Protein AF-A0A0P0ZB88-F1 (afdb_monomer)

Radius of gyration: 22.93 Å; Cα contacts (8 Å, |Δi|>4): 60; chains: 1; bounding box: 50×45×64 Å

Sequence (96 aa):
MSEYGKPFSIKRPGQRFRKSCNEAGLNHCSARRLRKAGAAIAAKNGANEEDLKALFGWENANEANLYTRKASQKIIARRTILLIDFNVSVLGLIEG

Secondary structure (DSSP, 8-state):
--TTSSPPPTHHHHHHHHHHHHHTT-TT--HHHHHHHHHHHHHHTT--HHHHHHHHT--SHHHHHHHHHHHHHHHHHHHHGGG--THHHHTTSS--

InterPro domains:
  IPR002104 Integrase, catalytic domain [PF00589] (4-73)
  IPR011010 DNA breaking-rejoining enzyme, catalytic core [SSF56349] (5-74)
  IPR013762 Integrase-like, catalytic domain superfamily [G3DSA:1.10.443.10] (1-76)

Mean predicted aligned error: 10.28 Å

Organism: NCBI:txid217511

pLDDT: mean 82.39, std 12.32, range [46.25, 93.75]

Structure (mmCIF, N/CA/C/O backbone):
data_AF-A0A0P0ZB88-F1
#
_entry.id   AF-A0A0P0ZB88-F1
#
loop_
_atom_site.group_PDB
_atom_site.id
_atom_site.type_symbol
_atom_site.label_atom_id
_atom_site.label_alt_id
_atom_site.label_comp_id
_atom_site.label_asym_id
_atom_site.label_entity_id
_atom_site.label_seq_id
_atom_site.pdbx_PDB_ins_code
_atom_site.Cartn_x
_atom_site.Cartn_y
_atom_site.Cartn_z
_atom_site.occupancy
_atom_site.B_iso_or_equiv
_atom_site.auth_seq_id
_atom_site.auth_comp_id
_atom_site.auth_asym_id
_atom_site.auth_atom_id
_atom_site.pdbx_PDB_model_num
ATOM 1 N N . MET A 1 1 ? -8.042 23.608 19.488 1.00 48.44 1 MET A N 1
ATOM 2 C CA . MET A 1 1 ? -8.185 23.165 20.897 1.00 48.44 1 MET A CA 1
ATOM 3 C C . MET A 1 1 ? -9.545 22.498 21.059 1.00 48.44 1 MET A C 1
ATOM 5 O O . MET A 1 1 ? -10.429 22.819 20.276 1.00 48.44 1 MET A O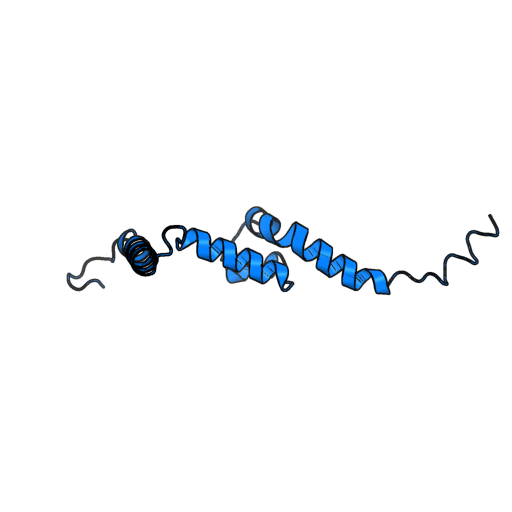 1
ATOM 9 N N . SER A 1 2 ? -9.719 21.544 21.983 1.00 65.00 2 SER A N 1
ATOM 10 C CA . SER A 1 2 ? -11.077 21.062 22.297 1.00 65.00 2 SER A CA 1
ATOM 11 C C . SER A 1 2 ? -11.884 22.168 22.981 1.00 65.00 2 SER A C 1
ATOM 13 O O . SER A 1 2 ? -11.295 23.103 23.517 1.00 65.00 2 SER A O 1
ATOM 15 N N . GLU A 1 3 ? -13.210 22.040 22.992 1.00 69.25 3 GLU A N 1
ATOM 16 C CA . GLU A 1 3 ? -14.160 22.972 23.630 1.00 69.25 3 GLU A CA 1
ATOM 17 C C . GLU A 1 3 ? -13.837 23.263 25.113 1.00 69.25 3 GLU A C 1
ATOM 19 O O . GLU A 1 3 ? -14.245 24.274 25.663 1.00 69.25 3 GLU A O 1
ATOM 24 N N . TYR A 1 4 ? -13.016 22.413 25.741 1.00 72.19 4 TYR A N 1
ATOM 25 C CA . TYR A 1 4 ? -12.554 22.529 27.126 1.00 72.19 4 TYR A CA 1
ATOM 26 C C . TYR A 1 4 ? -11.093 22.994 27.264 1.00 72.19 4 TYR A C 1
ATOM 28 O O . TYR A 1 4 ? -10.446 22.698 28.267 1.00 72.19 4 TYR A O 1
ATOM 36 N N . GLY A 1 5 ? -10.503 23.611 26.235 1.00 74.31 5 GLY A N 1
ATOM 37 C CA . GLY A 1 5 ? -9.107 24.080 26.256 1.00 74.31 5 GLY A CA 1
ATOM 38 C C . GLY A 1 5 ? -8.049 22.966 26.299 1.00 74.31 5 GLY A C 1
ATOM 39 O O . GLY A 1 5 ? -6.856 23.240 26.222 1.00 74.31 5 GLY A O 1
ATOM 40 N N . LYS A 1 6 ? -8.457 21.691 26.367 1.00 71.75 6 LYS A N 1
ATOM 41 C CA . LYS A 1 6 ? -7.542 20.544 26.411 1.00 71.75 6 LYS A CA 1
ATOM 42 C C . LYS A 1 6 ? -7.082 20.134 25.005 1.00 71.75 6 LYS A C 1
ATOM 44 O O . LYS A 1 6 ? -7.871 20.248 24.052 1.00 71.75 6 LYS A O 1
ATOM 49 N N . PRO A 1 7 ? -5.857 19.597 24.858 1.00 70.50 7 PRO A N 1
ATOM 50 C CA . PRO A 1 7 ? -5.431 18.918 23.639 1.00 70.50 7 PRO A CA 1
ATOM 51 C C . PRO A 1 7 ? -6.427 17.811 23.278 1.00 70.50 7 PRO A C 1
ATOM 53 O O . PRO A 1 7 ? -6.907 17.084 24.153 1.00 70.50 7 PRO 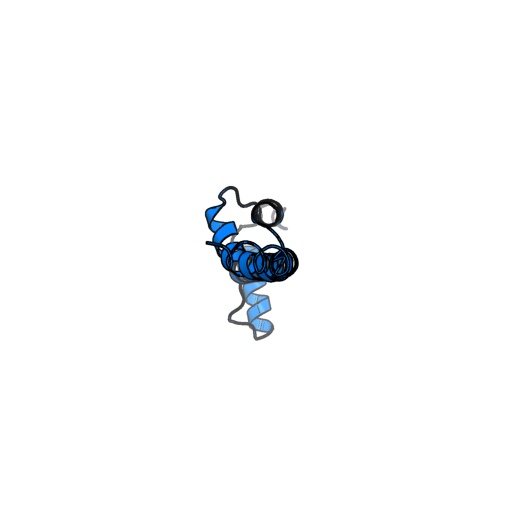A O 1
ATOM 56 N N . PHE A 1 8 ? -6.764 17.671 21.995 1.00 63.69 8 PHE A N 1
ATOM 57 C CA . PHE A 1 8 ? -7.596 16.551 21.564 1.00 63.69 8 PHE A CA 1
ATOM 58 C C . PHE A 1 8 ? -6.871 15.240 21.878 1.00 63.69 8 PHE A C 1
ATOM 60 O O . PHE A 1 8 ? -5.753 15.011 21.428 1.00 63.69 8 PHE A O 1
ATOM 67 N N . SER A 1 9 ? -7.517 14.361 22.645 1.00 67.06 9 SER A N 1
ATOM 68 C CA . SER A 1 9 ? -6.990 13.016 22.864 1.00 67.06 9 SER A CA 1
ATOM 69 C C . SER A 1 9 ? -6.893 12.279 21.524 1.00 67.06 9 SER A C 1
ATOM 71 O O . SER A 1 9 ? -7.900 12.1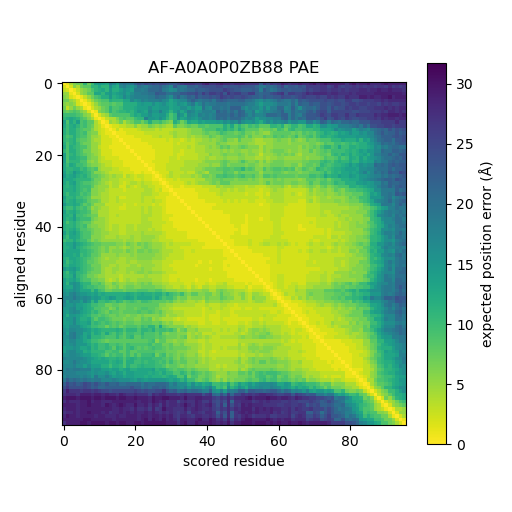33 20.828 1.00 67.06 9 SER A O 1
ATOM 73 N N . ILE A 1 10 ? -5.701 11.760 21.206 1.00 62.91 10 ILE A N 1
ATOM 74 C CA . ILE A 1 10 ? -5.382 10.990 19.985 1.00 62.91 10 ILE A CA 1
ATOM 75 C C . ILE A 1 10 ? -6.349 9.811 19.770 1.00 62.91 10 ILE A C 1
ATOM 77 O O . ILE A 1 10 ? -6.604 9.399 18.640 1.00 62.91 10 ILE A O 1
ATOM 81 N N . LYS A 1 11 ? -6.955 9.284 20.843 1.00 64.69 11 LYS A N 1
ATOM 82 C CA . LYS A 1 11 ? -7.929 8.185 20.761 1.00 64.69 11 LYS A CA 1
ATOM 83 C C . LYS A 1 11 ? -9.261 8.604 20.121 1.00 64.69 11 LYS A C 1
ATOM 85 O O . LYS A 1 11 ? -9.934 7.766 19.523 1.00 64.69 11 LYS A O 1
ATOM 90 N N . ARG A 1 12 ? -9.664 9.877 20.225 1.00 72.00 12 ARG A N 1
ATOM 91 C CA . ARG A 1 12 ? -11.011 10.329 19.827 1.00 72.00 12 ARG A CA 1
ATOM 92 C C . ARG A 1 12 ? -11.259 10.316 18.308 1.00 72.00 12 ARG A C 1
ATOM 94 O O . ARG A 1 12 ? -12.326 9.843 17.922 1.00 72.00 12 ARG A O 1
ATOM 101 N N . PRO A 1 13 ? -10.329 10.746 17.433 1.00 76.88 13 PRO A N 1
ATOM 102 C CA . PRO A 1 13 ? -10.548 10.720 15.984 1.00 76.88 13 PRO A CA 1
ATOM 103 C C . PRO A 1 13 ? -10.705 9.305 15.412 1.00 76.88 13 PRO A C 1
ATOM 105 O O . PRO A 1 13 ? -11.650 9.037 14.674 1.00 76.88 13 PRO A O 1
ATOM 108 N N . GLY A 1 14 ? -9.827 8.370 15.794 1.00 80.88 14 GLY A N 1
ATOM 109 C CA . GLY A 1 14 ? -9.872 6.994 15.287 1.00 80.88 14 GLY A CA 1
ATOM 110 C C . GLY A 1 14 ? -11.130 6.235 15.717 1.00 80.88 14 GLY A C 1
ATOM 111 O O . GLY A 1 14 ? -11.697 5.479 14.927 1.00 80.88 14 GLY A O 1
ATOM 112 N N . GLN A 1 15 ? -11.602 6.469 16.946 1.00 83.38 15 GLN A N 1
ATOM 113 C CA . GLN A 1 15 ? -12.863 5.896 17.418 1.00 83.38 15 GLN A CA 1
ATOM 114 C C . GLN A 1 15 ? -14.078 6.508 16.721 1.00 83.38 15 GLN A C 1
ATOM 116 O O . GLN A 1 15 ? -14.974 5.763 16.339 1.00 83.38 15 GLN A O 1
ATOM 121 N N . ARG A 1 16 ? -14.095 7.830 16.495 1.00 84.69 16 ARG A N 1
ATOM 122 C CA . ARG A 1 16 ? -15.160 8.481 15.714 1.00 84.69 16 ARG A CA 1
ATOM 123 C C . ARG A 1 16 ? -15.231 7.920 14.296 1.00 84.69 16 ARG A C 1
ATOM 125 O O . ARG A 1 16 ? -16.304 7.514 13.876 1.00 84.69 16 ARG A O 1
ATOM 132 N N . PHE A 1 17 ? -14.091 7.791 13.615 1.00 87.50 17 PHE A N 1
ATOM 133 C CA . PHE A 1 17 ? -14.034 7.173 12.288 1.00 87.50 17 PHE A CA 1
ATOM 134 C C . PHE A 1 17 ? -14.563 5.734 12.301 1.00 87.50 17 PHE A C 1
ATOM 136 O O . PHE A 1 17 ? -15.372 5.362 11.458 1.00 87.50 17 PHE A O 1
ATOM 143 N N . ARG A 1 18 ? -14.153 4.923 13.287 1.00 88.38 18 ARG A N 1
ATOM 144 C CA . ARG A 1 18 ? -14.673 3.558 13.439 1.00 88.38 18 ARG A CA 1
ATOM 145 C C . ARG A 1 18 ? -16.186 3.548 13.660 1.00 88.38 18 ARG A C 1
ATOM 147 O O . ARG A 1 18 ? -16.857 2.712 13.068 1.00 88.38 18 ARG A O 1
ATOM 154 N N . LYS A 1 19 ? -16.710 4.451 14.492 1.00 89.81 19 LYS A N 1
ATOM 155 C CA . LYS A 1 19 ? -18.148 4.570 14.747 1.00 89.81 19 LYS A CA 1
ATOM 156 C C . LYS A 1 19 ? -18.900 4.867 13.451 1.00 89.81 19 LYS A C 1
ATOM 158 O O . LYS A 1 19 ? -19.825 4.133 13.135 1.00 89.81 19 LYS A O 1
ATOM 163 N N . SER A 1 20 ? -18.430 5.834 12.664 1.00 89.50 20 SER A N 1
ATOM 164 C CA . SER A 1 20 ? -19.010 6.147 11.353 1.00 89.50 20 SER A CA 1
ATOM 165 C C . SER A 1 20 ? -18.937 4.965 10.380 1.00 89.50 20 SER A C 1
ATOM 167 O O . SER A 1 20 ? -19.900 4.702 9.670 1.00 89.50 20 SER A O 1
ATOM 169 N N . CYS A 1 21 ? -17.836 4.200 10.368 1.00 91.62 21 CYS A N 1
ATOM 170 C CA . CYS A 1 21 ? -17.769 2.967 9.577 1.00 91.62 21 CYS A CA 1
ATOM 171 C C . CYS A 1 21 ? -18.814 1.936 10.023 1.00 91.62 21 CYS A C 1
ATOM 173 O O . CYS A 1 21 ? -19.433 1.311 9.171 1.00 91.62 21 CYS A O 1
ATOM 175 N N . ASN A 1 22 ? -19.019 1.761 11.329 1.00 91.12 22 ASN A N 1
ATOM 176 C CA . ASN A 1 22 ? -20.003 0.813 11.850 1.00 91.12 22 ASN A CA 1
ATOM 177 C C . ASN A 1 22 ? -21.444 1.259 11.551 1.00 91.12 22 ASN A C 1
ATOM 179 O O . ASN A 1 22 ? -22.260 0.438 11.148 1.00 91.12 22 ASN A O 1
ATOM 183 N N . GLU A 1 23 ? -21.742 2.553 11.701 1.00 92.19 23 GLU A N 1
ATOM 184 C CA . GLU A 1 23 ? -23.039 3.153 11.346 1.00 92.19 23 GLU A CA 1
ATOM 185 C C . GLU A 1 23 ? -23.355 2.965 9.852 1.00 92.19 23 GLU A C 1
ATOM 187 O O . GLU A 1 23 ? -24.501 2.724 9.490 1.00 92.19 23 GLU A O 1
ATOM 192 N N . ALA A 1 24 ? -22.333 2.979 8.992 1.00 92.00 24 ALA A N 1
ATOM 193 C CA . ALA A 1 24 ? -22.450 2.679 7.565 1.00 92.00 24 ALA A CA 1
ATOM 194 C C . ALA A 1 24 ? -22.449 1.168 7.228 1.00 92.00 24 ALA A C 1
ATOM 196 O O . ALA A 1 24 ? -22.369 0.804 6.057 1.00 92.00 24 ALA A O 1
ATOM 197 N N . GLY A 1 25 ? -22.458 0.270 8.222 1.00 92.94 25 GLY A N 1
ATOM 198 C CA . GLY A 1 25 ? -22.392 -1.188 8.022 1.00 92.94 25 GLY A CA 1
ATOM 199 C C . GLY A 1 25 ? -21.012 -1.728 7.608 1.00 92.94 25 GLY A C 1
ATOM 200 O O . GLY A 1 25 ? -20.837 -2.925 7.379 1.00 92.94 25 GLY A O 1
ATOM 201 N N . LEU A 1 26 ? -19.984 -0.880 7.557 1.00 91.88 26 LEU A N 1
ATOM 202 C CA . LEU A 1 26 ? -18.611 -1.209 7.164 1.00 91.88 26 LEU A CA 1
ATOM 203 C C . LEU A 1 26 ? -17.750 -1.591 8.378 1.00 91.88 26 LEU A C 1
ATOM 205 O O . LEU A 1 26 ? -16.665 -1.049 8.594 1.00 91.88 26 LEU A O 1
ATOM 209 N N . ASN A 1 27 ? -18.192 -2.576 9.162 1.00 89.44 27 ASN A N 1
ATOM 210 C CA . ASN A 1 27 ? -17.536 -2.986 10.418 1.00 89.44 27 ASN A CA 1
ATOM 211 C C . ASN A 1 27 ? -16.066 -3.428 10.250 1.00 89.44 27 ASN A C 1
ATOM 213 O O . ASN A 1 27 ? -15.264 -3.394 11.189 1.00 89.44 27 ASN A O 1
ATOM 217 N N . HIS A 1 28 ? -15.690 -3.837 9.038 1.00 85.62 28 HIS A N 1
ATOM 218 C CA . HIS A 1 28 ? -14.340 -4.262 8.684 1.00 85.62 28 HIS A CA 1
ATOM 219 C C . HIS A 1 28 ? -13.396 -3.086 8.363 1.00 85.62 28 HIS A C 1
ATOM 221 O O . HIS A 1 28 ? -12.176 -3.284 8.276 1.00 85.62 28 HIS A O 1
ATOM 227 N N . CYS A 1 29 ? -13.922 -1.873 8.189 1.00 89.44 29 CYS A N 1
ATOM 228 C CA . CYS A 1 29 ? -13.145 -0.684 7.869 1.00 89.44 29 CYS A CA 1
ATOM 229 C C . CYS A 1 29 ? -12.533 -0.049 9.123 1.00 89.44 29 CYS A C 1
ATOM 231 O O . CYS A 1 29 ? -13.094 -0.022 10.216 1.00 89.44 29 CYS A O 1
ATOM 233 N N . SER A 1 30 ? -11.309 0.449 8.967 1.00 88.81 30 SER A N 1
ATOM 234 C CA . SER A 1 30 ? -10.611 1.250 9.975 1.00 88.81 30 SER A CA 1
ATOM 235 C C . SER A 1 30 ? -9.639 2.188 9.270 1.00 88.81 30 SER A C 1
ATOM 237 O O . SER A 1 30 ? -9.183 1.865 8.174 1.00 88.81 30 SER A O 1
ATOM 239 N N . ALA A 1 31 ? -9.270 3.304 9.903 1.00 87.38 31 ALA A N 1
ATOM 240 C CA . ALA A 1 31 ? -8.362 4.288 9.305 1.00 87.38 31 ALA A CA 1
ATOM 241 C C . ALA A 1 31 ? -7.039 3.651 8.838 1.00 87.38 31 ALA A C 1
ATOM 243 O O . ALA A 1 31 ? -6.566 3.891 7.730 1.00 87.38 31 ALA A O 1
ATOM 244 N N . ARG A 1 32 ? -6.489 2.733 9.644 1.00 88.69 32 ARG A N 1
ATOM 245 C CA . ARG A 1 32 ? -5.286 1.971 9.288 1.00 88.69 32 ARG A CA 1
ATOM 246 C C . ARG A 1 32 ? -5.494 1.098 8.049 1.00 88.69 32 ARG A C 1
ATOM 248 O O . ARG A 1 32 ? -4.621 1.049 7.192 1.00 88.69 32 ARG A O 1
ATOM 255 N N . ARG A 1 33 ? -6.625 0.392 7.95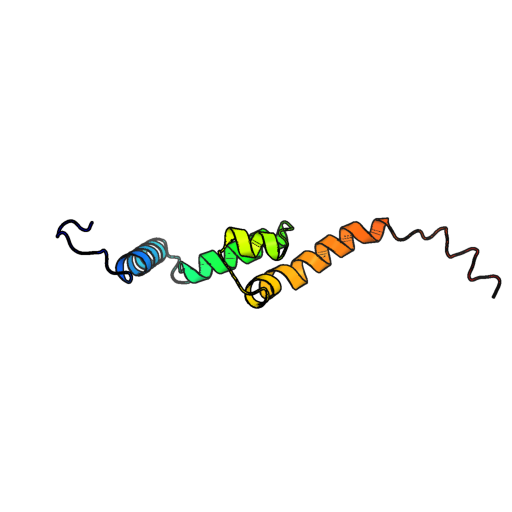4 1.00 88.62 33 ARG A N 1
ATOM 256 C CA . ARG A 1 33 ? -6.939 -0.443 6.782 1.00 88.62 33 ARG A CA 1
ATOM 257 C C . ARG A 1 33 ? -7.148 0.403 5.530 1.00 88.62 33 ARG A C 1
ATOM 259 O O . ARG A 1 33 ? -6.638 0.027 4.483 1.00 88.62 33 ARG A O 1
ATOM 266 N N . LEU A 1 34 ? -7.815 1.550 5.660 1.00 91.38 34 LEU A N 1
ATOM 267 C CA . LEU A 1 34 ? -8.016 2.492 4.563 1.00 91.38 34 LEU A CA 1
ATOM 268 C C . LEU A 1 34 ? -6.677 2.992 4.012 1.00 91.38 34 LEU A C 1
ATOM 270 O O . LEU A 1 34 ? -6.457 2.949 2.807 1.00 91.38 34 LEU A O 1
ATOM 274 N N . ARG A 1 35 ? -5.739 3.357 4.894 1.00 90.69 35 ARG A N 1
ATOM 275 C CA . ARG A 1 35 ? -4.381 3.746 4.494 1.00 90.69 35 ARG A CA 1
ATOM 276 C C . ARG A 1 35 ? -3.662 2.641 3.710 1.00 90.69 35 ARG A C 1
ATOM 278 O O . ARG A 1 35 ? -3.093 2.916 2.660 1.00 90.69 35 ARG A O 1
ATOM 285 N N . LYS A 1 36 ? -3.723 1.387 4.177 1.00 90.75 36 LYS A N 1
ATOM 286 C CA . LYS A 1 36 ? -3.133 0.241 3.455 1.00 90.75 36 LYS A CA 1
ATOM 287 C C . LYS A 1 36 ? -3.791 0.010 2.091 1.00 90.75 36 LYS A C 1
ATOM 289 O O . LYS A 1 36 ? -3.100 -0.297 1.125 1.00 90.75 36 LYS A O 1
ATOM 294 N N . ALA A 1 37 ? -5.113 0.159 2.010 1.00 92.12 37 ALA A N 1
ATOM 295 C CA . ALA A 1 37 ? -5.845 0.047 0.753 1.00 92.12 37 ALA A CA 1
ATOM 296 C C . ALA A 1 37 ? -5.427 1.145 -0.236 1.00 92.12 37 ALA A C 1
ATOM 298 O O . ALA A 1 37 ? -5.160 0.839 -1.393 1.00 92.12 37 ALA A O 1
ATOM 299 N N . GLY A 1 38 ? -5.283 2.389 0.234 1.00 93.62 38 GLY A N 1
ATOM 300 C CA . GLY A 1 38 ? -4.775 3.504 -0.566 1.00 93.62 38 GLY A CA 1
ATOM 301 C C . GLY A 1 38 ? -3.387 3.223 -1.143 1.00 93.62 38 GLY A C 1
ATOM 302 O O . GLY A 1 38 ? -3.190 3.379 -2.343 1.00 93.62 38 GLY A O 1
ATOM 303 N N . ALA A 1 39 ? -2.458 2.716 -0.328 1.00 93.12 39 ALA A N 1
ATOM 304 C CA . ALA A 1 39 ? -1.122 2.342 -0.798 1.00 93.12 39 ALA A CA 1
ATOM 305 C C . ALA A 1 39 ? -1.162 1.232 -1.860 1.00 93.12 39 ALA A C 1
ATOM 307 O O . ALA A 1 39 ? -0.479 1.317 -2.877 1.00 93.12 39 ALA A O 1
ATOM 308 N N . ALA A 1 40 ? -2.010 0.217 -1.670 1.00 92.19 40 ALA A N 1
ATOM 309 C CA . ALA A 1 40 ? -2.184 -0.854 -2.647 1.00 92.19 40 ALA A CA 1
ATOM 310 C C . ALA A 1 40 ? -2.792 -0.361 -3.973 1.00 92.19 40 ALA A C 1
ATOM 312 O O . ALA A 1 40 ? -2.417 -0.855 -5.035 1.00 92.19 40 ALA A O 1
ATOM 313 N N . ILE A 1 41 ? -3.732 0.589 -3.925 1.00 93.56 41 ILE A N 1
ATOM 314 C CA . ILE A 1 41 ? -4.332 1.202 -5.120 1.00 93.56 41 ILE A CA 1
ATOM 315 C C . ILE A 1 41 ? -3.296 2.066 -5.845 1.00 93.56 41 ILE A C 1
ATOM 317 O O . ILE A 1 41 ? -3.104 1.891 -7.045 1.00 93.56 41 ILE A O 1
ATOM 321 N N . ALA A 1 42 ? -2.583 2.932 -5.123 1.00 93.25 42 ALA A N 1
ATOM 322 C CA . ALA A 1 42 ? -1.533 3.773 -5.691 1.00 93.25 42 ALA A CA 1
ATOM 323 C C . ALA A 1 42 ? -0.441 2.930 -6.372 1.00 93.25 42 ALA A C 1
ATOM 325 O O . ALA A 1 42 ? -0.107 3.176 -7.529 1.00 93.25 42 ALA A O 1
ATOM 326 N N . ALA A 1 43 ? 0.032 1.867 -5.713 1.00 93.00 43 ALA A N 1
ATOM 327 C CA . ALA A 1 43 ? 1.006 0.942 -6.289 1.00 93.00 43 ALA A CA 1
ATOM 328 C C . ALA A 1 43 ? 0.490 0.265 -7.572 1.00 93.00 43 ALA A C 1
ATOM 330 O O . ALA A 1 43 ? 1.212 0.169 -8.562 1.00 93.00 43 ALA A O 1
ATOM 331 N N . LYS A 1 44 ? -0.776 -0.181 -7.590 1.00 90.69 44 LYS A N 1
ATOM 332 C CA . LYS A 1 44 ? -1.410 -0.761 -8.792 1.00 90.69 44 LYS A CA 1
ATOM 333 C C . LYS A 1 44 ? -1.506 0.228 -9.953 1.00 90.69 44 LYS A C 1
ATOM 335 O O . LYS A 1 44 ? -1.468 -0.211 -11.098 1.00 90.69 44 LYS A O 1
ATOM 340 N N . ASN A 1 45 ? -1.605 1.519 -9.653 1.00 91.50 45 ASN A N 1
ATOM 341 C CA . ASN A 1 45 ? -1.649 2.591 -10.643 1.00 91.50 45 ASN A CA 1
ATOM 342 C C . ASN A 1 45 ? -0.252 3.055 -11.089 1.00 91.50 45 ASN A C 1
ATOM 344 O O . ASN A 1 45 ? -0.156 3.962 -11.908 1.00 91.50 45 ASN A O 1
ATOM 348 N N . GLY A 1 46 ? 0.821 2.430 -10.592 1.00 89.75 46 GLY A N 1
ATOM 349 C CA . GLY A 1 46 ? 2.191 2.707 -11.026 1.00 89.75 46 GLY A CA 1
ATOM 350 C C . GLY A 1 46 ? 3.020 3.571 -10.089 1.00 89.75 46 GLY A C 1
ATOM 351 O O . GLY A 1 46 ? 4.147 3.889 -10.453 1.00 89.75 46 GLY A O 1
ATOM 352 N N . ALA A 1 47 ? 2.521 3.898 -8.893 1.00 92.56 47 ALA A N 1
ATOM 353 C CA . ALA A 1 47 ? 3.347 4.545 -7.878 1.00 92.56 47 ALA A CA 1
ATOM 354 C C . ALA A 1 47 ? 4.536 3.643 -7.502 1.00 92.56 47 ALA A C 1
ATOM 356 O O . ALA A 1 47 ? 4.361 2.451 -7.210 1.00 92.56 47 ALA A O 1
ATOM 357 N N . ASN A 1 48 ? 5.737 4.215 -7.517 1.00 90.50 48 ASN A N 1
ATOM 358 C CA . ASN A 1 48 ? 6.964 3.549 -7.090 1.00 90.50 48 ASN A CA 1
ATOM 359 C C . ASN A 1 48 ? 7.158 3.673 -5.561 1.00 90.50 48 ASN A C 1
ATOM 361 O O . ASN A 1 48 ? 6.305 4.197 -4.844 1.00 90.50 48 ASN A O 1
ATOM 365 N N . GLU A 1 49 ? 8.256 3.130 -5.032 1.00 91.75 49 GLU A N 1
ATOM 366 C CA . GLU A 1 49 ? 8.503 3.140 -3.582 1.00 91.75 49 GLU A CA 1
ATOM 367 C C . GLU A 1 49 ? 8.666 4.551 -3.014 1.00 91.75 49 GLU A C 1
ATOM 369 O O . GLU A 1 49 ? 8.113 4.836 -1.953 1.00 91.75 49 GLU A O 1
ATOM 374 N N . GLU A 1 50 ? 9.352 5.442 -3.727 1.00 92.44 50 GLU A N 1
ATOM 375 C CA . GLU A 1 50 ? 9.558 6.828 -3.303 1.00 92.44 50 GLU A CA 1
ATOM 376 C C . GLU A 1 50 ? 8.250 7.628 -3.325 1.00 92.44 50 GLU A C 1
ATOM 378 O O . GLU A 1 50 ? 7.971 8.367 -2.380 1.00 92.44 50 GLU A O 1
ATOM 383 N N . ASP A 1 51 ? 7.385 7.394 -4.317 1.00 93.38 51 ASP A N 1
ATOM 384 C CA . ASP A 1 51 ? 6.050 8.002 -4.375 1.00 93.38 51 ASP A CA 1
ATOM 385 C C . ASP A 1 51 ? 5.210 7.611 -3.150 1.00 93.38 51 ASP A C 1
ATOM 387 O O . ASP A 1 51 ? 4.550 8.448 -2.529 1.00 93.38 51 ASP A O 1
ATOM 391 N N . LEU A 1 52 ? 5.239 6.327 -2.766 1.00 92.94 52 LEU A N 1
ATOM 392 C CA . LEU A 1 52 ? 4.520 5.857 -1.583 1.00 92.94 52 LEU A CA 1
ATOM 393 C C . LEU A 1 52 ? 5.142 6.380 -0.288 1.00 92.94 52 LEU A C 1
ATOM 395 O O . LEU A 1 52 ? 4.404 6.725 0.637 1.00 92.94 52 LEU A O 1
ATOM 399 N N . LYS A 1 53 ? 6.472 6.454 -0.205 1.00 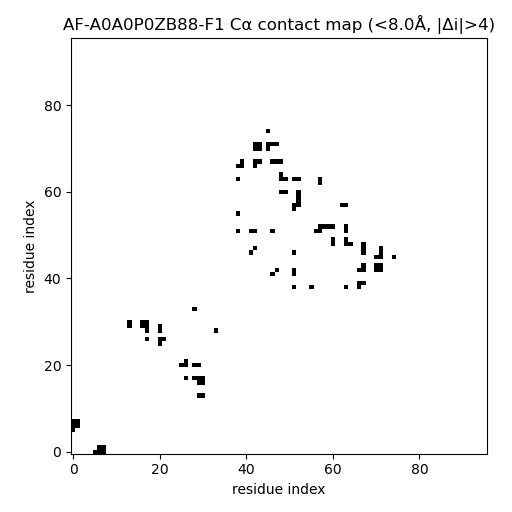93.00 53 LYS A N 1
ATOM 400 C CA . LYS A 1 53 ? 7.165 7.036 0.950 1.00 93.00 53 LYS A CA 1
ATOM 401 C C . LYS A 1 53 ? 6.770 8.494 1.143 1.00 93.00 53 LYS A C 1
ATOM 403 O O . LYS A 1 53 ? 6.397 8.854 2.256 1.00 93.00 53 LYS A O 1
ATOM 408 N N . ALA A 1 54 ? 6.736 9.288 0.074 1.00 93.75 54 ALA A N 1
ATOM 409 C CA . ALA A 1 54 ? 6.296 10.680 0.117 1.00 93.75 54 ALA A CA 1
ATOM 410 C C . ALA A 1 54 ? 4.809 10.811 0.492 1.00 93.75 54 ALA A C 1
ATOM 412 O O . ALA A 1 54 ? 4.460 11.567 1.398 1.00 93.75 54 ALA A O 1
ATOM 413 N N . LEU A 1 55 ? 3.928 10.038 -0.151 1.00 92.56 55 LEU A N 1
ATOM 414 C CA . LEU A 1 55 ? 2.480 10.140 0.058 1.00 92.56 55 LEU A CA 1
ATOM 415 C C . LEU A 1 55 ? 2.041 9.678 1.453 1.00 92.56 55 LEU A C 1
ATOM 417 O O . LEU A 1 55 ? 1.117 10.235 2.047 1.00 92.56 55 LEU A O 1
ATOM 421 N N . PHE A 1 56 ? 2.676 8.631 1.976 1.00 91.44 56 PHE A N 1
ATOM 422 C CA . PHE A 1 56 ? 2.309 8.050 3.260 1.00 91.44 56 PHE A CA 1
ATOM 423 C C . PHE A 1 56 ? 3.222 8.523 4.401 1.00 91.44 56 PHE A C 1
ATOM 425 O O . PHE A 1 56 ? 2.854 8.354 5.564 1.00 91.44 56 PHE A O 1
ATOM 432 N N . GLY A 1 57 ? 4.354 9.165 4.127 1.00 91.19 57 GLY A N 1
ATOM 433 C CA . GLY A 1 57 ? 5.335 9.534 5.151 1.00 91.19 57 GLY A CA 1
ATOM 434 C C . GLY A 1 57 ? 6.009 8.300 5.746 1.00 91.19 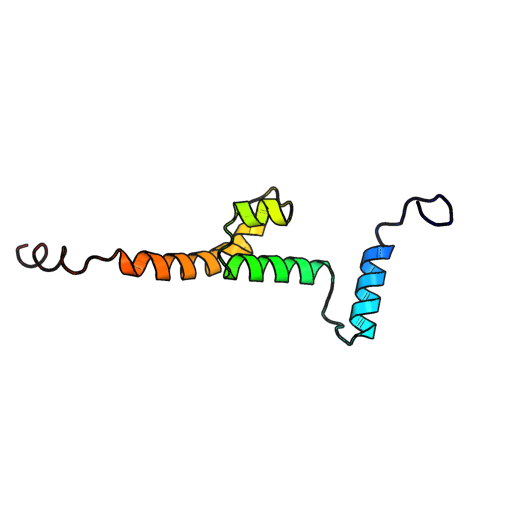57 GLY A C 1
ATOM 435 O O . GLY A 1 57 ? 6.099 8.165 6.964 1.00 91.19 57 GLY A O 1
ATOM 436 N N . TRP A 1 58 ? 6.373 7.337 4.899 1.00 91.81 58 TRP A N 1
ATOM 437 C CA . TRP A 1 58 ? 7.184 6.197 5.321 1.00 91.81 58 TRP A CA 1
ATOM 438 C C . TRP A 1 58 ? 8.659 6.528 5.136 1.00 91.81 58 TRP A C 1
ATOM 440 O O . TRP A 1 58 ? 9.080 6.906 4.049 1.00 91.81 58 TRP A O 1
ATOM 450 N N . GLU A 1 59 ? 9.443 6.359 6.195 1.00 85.50 59 GLU A N 1
ATOM 451 C CA . GLU A 1 59 ? 10.896 6.541 6.137 1.00 85.50 59 GLU A CA 1
ATOM 452 C C . GLU A 1 59 ? 11.584 5.293 5.571 1.00 85.50 59 GLU A C 1
ATOM 454 O O . GLU A 1 59 ? 12.535 5.389 4.797 1.00 85.50 59 GLU A O 1
ATOM 459 N N . ASN A 1 60 ? 11.063 4.109 5.909 1.00 80.88 60 ASN A N 1
ATOM 460 C CA . ASN A 1 60 ? 11.621 2.833 5.486 1.00 80.88 60 ASN A CA 1
ATOM 461 C C . ASN A 1 60 ? 10.987 2.338 4.175 1.00 80.88 60 ASN A C 1
ATOM 463 O O . ASN A 1 60 ? 9.765 2.348 3.999 1.00 80.88 60 ASN A O 1
ATOM 467 N N . ALA A 1 61 ? 11.832 1.839 3.272 1.00 82.06 61 ALA A N 1
ATOM 468 C CA . ALA A 1 61 ? 11.418 1.191 2.035 1.00 82.06 61 ALA A CA 1
ATOM 469 C C . ALA A 1 61 ? 10.641 -0.114 2.281 1.00 82.06 61 ALA A C 1
ATOM 471 O O . ALA A 1 61 ? 9.814 -0.485 1.455 1.00 82.06 61 ALA A O 1
ATOM 472 N N . ASN A 1 62 ? 10.830 -0.789 3.421 1.00 85.38 62 ASN A N 1
ATOM 473 C CA . ASN A 1 62 ? 10.173 -2.070 3.711 1.00 85.38 62 ASN A CA 1
ATOM 474 C C . ASN A 1 62 ? 8.635 -1.989 3.659 1.00 85.38 62 ASN A C 1
ATOM 476 O O . ASN A 1 62 ? 7.994 -2.864 3.068 1.00 85.38 62 ASN A O 1
ATOM 480 N N . GLU A 1 63 ? 8.021 -0.946 4.238 1.00 86.25 63 GLU A N 1
ATOM 481 C CA . GLU A 1 63 ? 6.569 -0.755 4.148 1.00 86.25 63 GLU A CA 1
ATOM 482 C C . GLU A 1 63 ? 6.098 -0.459 2.723 1.00 86.25 63 GLU A C 1
ATOM 484 O O . GLU A 1 63 ? 5.046 -0.961 2.323 1.00 86.25 63 GLU A O 1
ATOM 489 N N . ALA A 1 64 ? 6.849 0.339 1.961 1.00 87.19 64 ALA A N 1
ATOM 490 C CA . ALA A 1 64 ? 6.497 0.698 0.590 1.00 87.19 64 ALA A CA 1
ATOM 491 C C . ALA A 1 64 ? 6.627 -0.507 -0.358 1.00 87.19 64 ALA A C 1
ATOM 493 O O . ALA A 1 64 ? 5.693 -0.811 -1.108 1.00 87.19 64 ALA A O 1
ATOM 494 N N . ASN A 1 65 ? 7.731 -1.251 -0.243 1.00 89.06 65 ASN A N 1
ATOM 495 C CA . ASN A 1 65 ? 8.057 -2.436 -1.037 1.00 89.06 65 ASN A CA 1
ATOM 496 C C . ASN A 1 65 ? 6.955 -3.501 -0.966 1.00 89.06 65 ASN A C 1
ATOM 498 O O . ASN A 1 65 ? 6.593 -4.110 -1.977 1.00 89.06 65 ASN A O 1
ATOM 502 N N . LEU A 1 66 ? 6.342 -3.669 0.214 1.00 88.56 66 LEU A N 1
ATOM 503 C CA . LEU A 1 66 ? 5.227 -4.596 0.416 1.00 88.56 66 LEU A CA 1
ATOM 504 C C . LEU A 1 66 ? 4.089 -4.382 -0.597 1.00 88.56 66 LEU A C 1
ATOM 506 O O .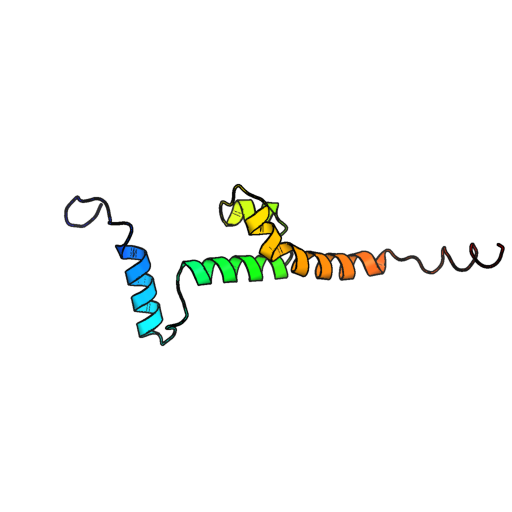 LEU A 1 66 ? 3.467 -5.354 -1.036 1.00 88.56 66 LEU A O 1
ATOM 510 N N . TYR A 1 67 ? 3.816 -3.128 -0.967 1.00 88.12 67 TYR A N 1
ATOM 511 C CA . TYR A 1 67 ? 2.748 -2.774 -1.902 1.00 88.12 67 TYR A CA 1
ATOM 512 C C . TYR A 1 67 ? 3.243 -2.666 -3.345 1.00 88.12 67 TYR A C 1
ATOM 514 O O . TYR A 1 67 ? 2.520 -3.067 -4.260 1.00 88.12 67 TYR A O 1
ATOM 522 N N . THR A 1 68 ? 4.460 -2.168 -3.565 1.00 88.19 68 THR A N 1
ATOM 523 C CA . THR A 1 68 ? 4.990 -1.919 -4.911 1.00 88.19 68 THR A CA 1
ATOM 524 C C . THR A 1 68 ? 5.479 -3.188 -5.589 1.00 88.19 68 THR A C 1
ATOM 526 O O . THR A 1 68 ? 5.153 -3.377 -6.753 1.00 88.19 68 THR A O 1
ATOM 529 N N . ARG A 1 69 ? 6.157 -4.116 -4.897 1.00 85.19 69 ARG A N 1
ATOM 530 C CA . ARG A 1 69 ? 6.907 -5.226 -5.525 1.00 85.19 69 ARG A CA 1
ATOM 531 C C . ARG A 1 69 ? 6.127 -6.014 -6.581 1.00 85.19 69 ARG A C 1
ATOM 533 O O . ARG A 1 69 ? 6.607 -6.228 -7.688 1.00 85.19 69 ARG A O 1
ATOM 540 N N . LYS A 1 70 ? 4.909 -6.460 -6.255 1.00 79.69 70 LYS A N 1
ATOM 541 C CA . LYS A 1 70 ? 4.076 -7.232 -7.202 1.00 79.69 70 LYS A CA 1
ATOM 542 C C . LYS A 1 70 ? 3.371 -6.347 -8.231 1.00 79.69 70 LYS A C 1
ATOM 544 O O . LYS A 1 70 ? 3.051 -6.821 -9.321 1.00 79.69 70 LYS A O 1
ATOM 549 N N . ALA A 1 71 ? 3.064 -5.102 -7.876 1.00 85.44 71 ALA A N 1
ATOM 550 C CA . ALA A 1 71 ? 2.373 -4.173 -8.760 1.00 85.44 71 ALA A CA 1
ATOM 551 C C . ALA A 1 71 ? 3.324 -3.633 -9.838 1.00 85.44 71 ALA A C 1
ATOM 553 O O . ALA A 1 71 ? 3.022 -3.738 -11.028 1.00 85.44 71 ALA A O 1
ATOM 554 N N . SER A 1 72 ? 4.506 -3.171 -9.426 1.00 84.06 72 SER A N 1
ATOM 555 C CA . SER A 1 72 ? 5.570 -2.676 -10.294 1.00 84.06 72 SER A CA 1
ATOM 556 C C . SER A 1 72 ? 6.039 -3.753 -11.264 1.00 84.06 72 SER A C 1
ATOM 558 O O . SER A 1 72 ? 6.110 -3.478 -12.454 1.00 84.06 72 SER A O 1
ATOM 560 N N . GLN A 1 73 ? 6.233 -5.000 -10.818 1.00 85.75 73 GLN A N 1
ATOM 561 C CA . GLN A 1 73 ? 6.646 -6.098 -11.700 1.00 85.75 73 GLN A CA 1
ATOM 562 C C . GLN A 1 73 ? 5.694 -6.285 -12.890 1.00 85.75 73 GLN A C 1
ATOM 564 O O . G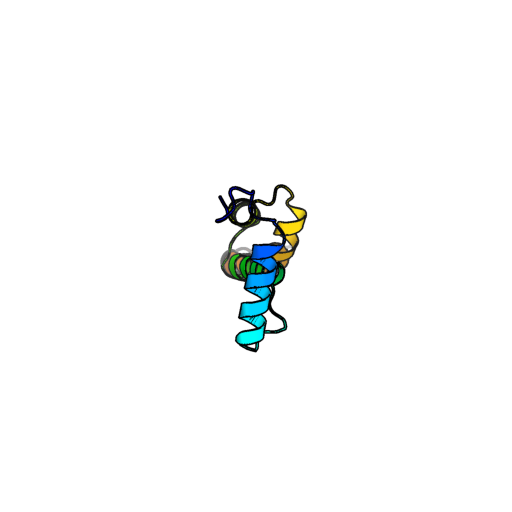LN A 1 73 ? 6.145 -6.446 -14.020 1.00 85.75 73 GLN A O 1
ATOM 569 N N . LYS A 1 74 ? 4.373 -6.219 -12.670 1.00 86.06 74 LYS A N 1
ATOM 570 C CA . LYS A 1 74 ? 3.384 -6.346 -13.755 1.00 86.06 74 LYS A CA 1
ATOM 571 C C . LYS A 1 74 ? 3.409 -5.157 -14.711 1.00 86.06 74 LYS A C 1
ATOM 573 O O . LYS A 1 74 ? 3.175 -5.331 -15.902 1.00 86.06 74 LYS A O 1
ATOM 578 N N . ILE A 1 75 ? 3.623 -3.951 -14.193 1.00 85.50 75 ILE A N 1
ATOM 579 C CA . ILE A 1 75 ? 3.676 -2.726 -15.000 1.00 85.50 75 ILE A CA 1
ATOM 580 C C . ILE A 1 75 ? 4.959 -2.709 -15.832 1.00 85.50 75 ILE A C 1
ATOM 582 O O . ILE A 1 75 ? 4.901 -2.505 -17.042 1.00 85.50 75 ILE A O 1
ATOM 586 N N . ILE A 1 76 ? 6.093 -3.012 -15.200 1.00 86.75 76 ILE A N 1
ATOM 587 C CA . ILE A 1 76 ? 7.399 -3.124 -15.846 1.00 86.75 76 ILE A CA 1
ATOM 588 C C . ILE A 1 76 ? 7.351 -4.209 -16.920 1.00 86.75 76 ILE A C 1
ATOM 590 O O . ILE A 1 76 ? 7.689 -3.918 -18.054 1.00 86.75 76 ILE A O 1
ATOM 594 N N . ALA A 1 77 ? 6.838 -5.409 -16.629 1.00 88.12 77 ALA A N 1
ATOM 595 C CA . ALA A 1 77 ? 6.737 -6.477 -17.626 1.00 88.12 77 ALA A CA 1
ATOM 596 C C . ALA A 1 77 ? 5.937 -6.054 -18.871 1.00 88.12 77 ALA A C 1
ATOM 598 O O . ALA A 1 77 ? 6.379 -6.285 -19.993 1.00 88.12 77 ALA A O 1
ATOM 599 N N . ARG A 1 78 ? 4.794 -5.377 -18.687 1.00 87.56 78 ARG A N 1
ATOM 600 C CA . ARG A 1 78 ? 3.988 -4.854 -19.806 1.00 87.56 78 ARG A CA 1
ATOM 601 C C . ARG A 1 78 ? 4.711 -3.789 -20.620 1.00 87.56 78 ARG A C 1
ATOM 603 O O . ARG A 1 78 ? 4.492 -3.707 -21.818 1.00 87.56 78 ARG A O 1
ATOM 610 N N . ARG A 1 79 ? 5.533 -2.959 -19.981 1.00 87.44 79 ARG A N 1
ATOM 611 C CA . ARG A 1 79 ? 6.329 -1.941 -20.674 1.00 87.44 79 ARG A CA 1
ATOM 612 C C . ARG A 1 79 ? 7.515 -2.569 -21.407 1.00 87.44 79 ARG A C 1
ATOM 614 O O . ARG A 1 79 ? 7.788 -2.212 -22.545 1.00 87.44 79 ARG A O 1
ATOM 621 N N . THR A 1 80 ? 8.208 -3.493 -20.754 1.00 88.50 80 THR A N 1
ATOM 622 C CA . THR A 1 80 ? 9.464 -4.077 -21.228 1.00 88.50 80 THR A CA 1
ATOM 623 C C . THR A 1 80 ? 9.256 -5.129 -22.311 1.00 88.50 80 THR A C 1
ATOM 625 O O . THR A 1 80 ? 10.159 -5.320 -23.113 1.00 88.50 80 THR A O 1
ATOM 628 N N . ILE A 1 81 ? 8.082 -5.769 -22.412 1.00 89.12 81 ILE A N 1
ATOM 629 C CA . ILE A 1 81 ? 7.803 -6.735 -23.494 1.00 89.12 81 ILE A CA 1
ATOM 630 C C . ILE A 1 81 ? 8.011 -6.128 -24.891 1.00 89.12 81 ILE A C 1
ATOM 632 O O . ILE A 1 81 ? 8.477 -6.815 -25.790 1.00 89.12 81 ILE A O 1
ATOM 636 N N . LEU A 1 82 ? 7.736 -4.830 -25.055 1.00 86.62 82 LEU A N 1
ATOM 637 C CA . LEU A 1 82 ? 7.927 -4.105 -26.315 1.00 86.62 82 LEU A CA 1
ATOM 638 C C . LEU A 1 82 ? 9.402 -3.844 -26.647 1.00 86.62 82 LEU A C 1
ATOM 640 O O . LEU A 1 82 ? 9.714 -3.477 -27.772 1.00 86.62 82 LEU A O 1
ATOM 644 N N . LEU A 1 83 ? 10.299 -3.995 -25.670 1.00 86.31 83 LEU A N 1
ATOM 645 C CA . LEU A 1 83 ? 11.742 -3.840 -25.853 1.00 86.31 83 LEU A CA 1
ATOM 646 C C . LEU A 1 83 ? 12.419 -5.154 -26.265 1.00 86.31 83 LEU A C 1
ATOM 648 O O . LEU A 1 83 ? 13.613 -5.150 -26.548 1.00 86.31 83 LEU A O 1
ATOM 652 N N . ILE A 1 84 ? 11.690 -6.275 -26.270 1.00 84.56 84 ILE A N 1
ATOM 653 C CA . ILE A 1 84 ? 12.219 -7.548 -26.756 1.00 84.56 84 ILE A CA 1
ATOM 654 C C . ILE A 1 84 ? 12.199 -7.507 -28.286 1.00 84.56 84 ILE A C 1
ATOM 656 O O . ILE A 1 84 ? 11.161 -7.721 -28.910 1.00 84.56 84 ILE A O 1
ATOM 660 N N . ASP A 1 85 ? 13.351 -7.205 -28.881 1.00 79.19 85 ASP A N 1
ATOM 661 C CA . ASP A 1 85 ? 13.539 -7.261 -30.328 1.00 79.19 85 ASP A CA 1
ATOM 662 C C . ASP A 1 85 ? 13.792 -8.708 -30.773 1.00 79.19 85 ASP A C 1
ATOM 664 O O . ASP A 1 85 ? 14.900 -9.237 -30.675 1.00 79.19 85 ASP A O 1
ATOM 668 N N . PHE A 1 86 ? 12.741 -9.361 -31.268 1.00 74.19 86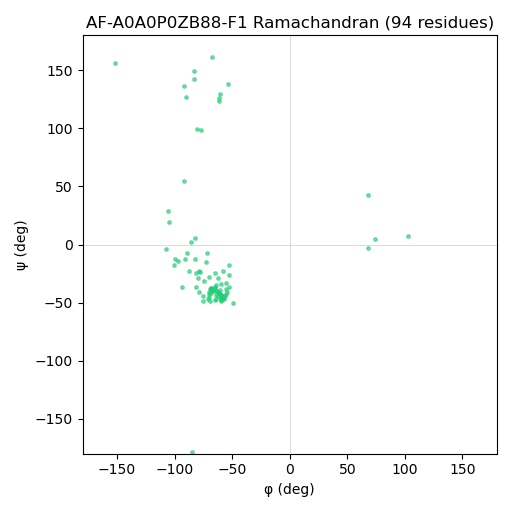 PHE A N 1
ATOM 669 C CA . PHE A 1 86 ? 12.822 -10.724 -31.797 1.00 74.19 86 PHE A CA 1
ATOM 670 C C . PHE A 1 86 ? 13.545 -10.813 -33.149 1.00 74.19 86 PHE A C 1
ATOM 672 O O . PHE A 1 86 ? 13.809 -11.918 -33.615 1.00 74.19 86 PHE A O 1
ATOM 679 N N . ASN A 1 87 ? 13.887 -9.686 -33.776 1.00 67.81 87 ASN A N 1
ATOM 680 C CA . ASN A 1 87 ? 14.568 -9.656 -35.068 1.00 67.81 87 ASN A CA 1
ATOM 681 C C . ASN A 1 87 ? 16.099 -9.726 -34.922 1.00 67.81 87 ASN A C 1
ATOM 683 O O . ASN A 1 87 ? 16.788 -10.187 -35.829 1.00 67.81 87 ASN A O 1
ATOM 687 N N . VAL A 1 88 ? 16.640 -9.335 -33.761 1.00 60.78 88 VAL A N 1
ATOM 688 C CA . VAL A 1 88 ? 18.091 -9.324 -33.490 1.00 60.78 88 VAL A CA 1
ATOM 689 C C . VAL A 1 88 ? 18.653 -10.713 -33.153 1.00 60.78 88 VAL A C 1
ATOM 691 O O . VAL A 1 88 ? 19.839 -10.957 -33.359 1.00 60.78 88 VAL A O 1
ATOM 694 N N . SER A 1 89 ? 17.837 -11.661 -32.682 1.00 55.34 89 SER A N 1
ATOM 695 C CA . SER A 1 89 ? 18.341 -12.960 -32.194 1.00 55.34 89 SER A CA 1
ATOM 696 C C . SER A 1 89 ? 18.206 -14.134 -33.166 1.00 55.34 89 SER A C 1
ATOM 698 O O . SER A 1 89 ? 18.901 -15.130 -32.985 1.00 55.34 89 SER A O 1
ATOM 700 N N . VAL A 1 90 ? 17.363 -14.053 -34.201 1.00 55.06 90 VAL A N 1
ATOM 701 C CA . VAL A 1 90 ? 17.177 -15.193 -35.123 1.00 55.06 90 VAL A CA 1
ATOM 702 C C . VAL A 1 90 ? 18.375 -15.359 -36.066 1.00 55.06 90 VAL A C 1
ATOM 704 O O . VAL A 1 90 ? 18.737 -16.482 -36.388 1.00 55.06 90 VAL A O 1
ATOM 707 N N . LEU A 1 91 ? 19.054 -14.271 -36.442 1.00 54.47 91 LEU A N 1
ATOM 708 C CA . LEU A 1 91 ? 20.252 -14.336 -37.292 1.00 54.47 91 LEU A CA 1
ATOM 709 C C . LEU A 1 91 ? 21.543 -14.669 -36.521 1.00 54.47 91 LEU A C 1
ATOM 711 O O . LEU A 1 91 ? 22.463 -15.220 -37.107 1.00 54.47 91 LEU A O 1
ATOM 715 N N . GLY A 1 92 ? 21.617 -14.382 -35.216 1.00 57.16 92 GLY A N 1
ATOM 716 C CA . GLY A 1 92 ? 22.830 -14.605 -34.411 1.00 57.16 92 GLY A CA 1
ATOM 717 C C . GLY A 1 92 ? 22.929 -15.968 -33.713 1.00 57.16 92 GLY A C 1
ATOM 718 O O . GLY A 1 92 ? 23.992 -16.301 -33.204 1.00 57.16 92 GLY A O 1
ATOM 719 N N . LEU A 1 93 ? 21.841 -16.746 -33.656 1.00 57.12 93 LEU A N 1
ATOM 720 C CA . LEU A 1 93 ? 21.795 -18.046 -32.960 1.00 57.12 93 LEU A CA 1
ATOM 721 C C . LEU A 1 93 ? 21.744 -19.260 -33.901 1.00 57.12 93 LEU A C 1
ATOM 723 O O . LEU A 1 93 ? 21.752 -20.388 -33.419 1.00 57.12 93 LEU A O 1
ATOM 727 N N . ILE A 1 94 ? 21.672 -19.046 -35.219 1.00 58.16 94 ILE A N 1
ATOM 728 C CA . ILE A 1 94 ? 21.659 -20.129 -36.221 1.00 58.16 94 ILE A CA 1
ATOM 729 C C . ILE A 1 94 ? 23.066 -20.375 -36.805 1.00 58.16 94 ILE A C 1
ATOM 731 O O . ILE A 1 94 ? 23.305 -21.426 -37.388 1.00 58.16 94 ILE A O 1
ATOM 735 N N . GLU A 1 95 ? 24.024 -19.466 -36.590 1.00 50.12 95 GLU A N 1
ATOM 736 C CA . GLU A 1 95 ? 25.419 -19.612 -37.049 1.00 50.12 95 GLU A CA 1
ATOM 737 C C . GLU A 1 95 ? 26.427 -19.939 -35.926 1.00 50.12 95 GLU A C 1
ATOM 739 O O . GLU A 1 95 ? 27.601 -19.583 -36.017 1.00 50.12 95 GLU A O 1
ATOM 744 N N . GLY A 1 96 ? 25.982 -20.609 -34.857 1.00 46.25 96 GLY A N 1
ATOM 745 C CA . GLY A 1 96 ? 26.838 -21.095 -33.764 1.00 46.25 96 GLY A CA 1
ATOM 746 C C . GLY A 1 96 ? 26.900 -22.611 -33.693 1.00 46.25 96 GLY A C 1
ATOM 747 O O . GLY A 1 96 ? 25.812 -23.227 -33.707 1.00 46.25 96 GLY A O 1
#

Nearest PDB structures (foldseek):
  3crx-assembly1_A  TM=6.352E-01  e=1.265E+00  Punavirus P1

Foldseek 3Di:
DPPVPDDPDPVPPFVVVCVVCVVVVNNVDGPVVVLVVVLLVCLLVPDDQVSNCVVVVPPDSPSSCVRNVVNVVVVCCVVCVVVPDPPVPPVVPVVD

Solvent-accessible surface area (backbone atoms only — not comparable to full-atom values): 5692 Å² total; per-residue (Å²): 118,39,100,80,74,41,79,73,59,80,65,54,62,60,50,50,53,36,50,55,27,43,76,69,71,37,70,89,53,38,75,72,55,51,53,54,50,49,48,43,51,43,10,65,75,64,39,50,50,66,55,42,20,67,75,70,68,46,90,57,63,70,73,29,43,75,38,18,58,72,32,44,52,56,52,49,50,68,60,50,57,77,69,62,64,74,76,70,52,64,72,68,64,73,82,112